Protein AF-A0A4Z1PRP7-F1 (afdb_monomer)

Organism: NCBI:txid86259

Foldseek 3Di:
DPDQWKKKFKDDPHTPDIWTRAEEAADFAFQPDDLVQLLVVLVCQQPFQQQWDPDPVTGGSDDGRQRVVTAYEYEYDLCVQWDCPDDRDTDRNGGHDPPVRCVSSVSSQVSNCVVHPVVRRHYHDPPGDIDMDIDQGVNDDDDDGPDDDPPPPPPPPPPDDPPDDDD

InterPro domains:
  IPR003732 D-aminoacyl-tRNA deacylase DTD [PF02580] (8-144)
  IPR003732 D-aminoacyl-tRNA deacylase DTD [PTHR10472] (13-153)
  IPR003732 D-aminoacyl-tRNA deacylase DTD [TIGR00256] (13-146)
  IPR023509 D-aminoacyl-tRNA deacylase-like superfamily [G3DSA:3.50.80.10] (3-150)
  IPR023509 D-aminoacyl-tRNA deacylase-like superfamily [SSF69500] (10-144)

Secondary structure (DSSP, 8-state):
------EEEEESSSEEEEESSEEEEEE--BTT--HHHHHHHHHHHHH---B---STT--SS-B-TTTTT-EEEEEE-GGGG-B-SSSSS-B-TTBPPHHHHHHHHHHHHHHHHHHS-TTTEEE--TTS--EEEEE-SS-------SS-PPP-TT-------------

pLDDT: mean 84.25, std 18.38, range [36.56, 98.31]

Solvent-accessible surface area (backbone atoms only — not comparable to full-atom values): 10110 Å² total; per-residue (Å²): 130,89,74,83,47,28,33,40,38,35,23,62,98,50,80,74,33,73,43,60,43,41,46,81,43,77,44,58,46,43,62,84,60,50,67,66,42,26,46,52,46,30,55,48,65,51,65,42,46,78,35,57,44,89,54,98,84,52,50,76,56,63,29,22,42,66,78,70,70,36,25,37,39,41,34,80,34,53,71,79,45,45,45,64,88,63,74,91,58,72,40,54,87,49,29,30,56,73,67,63,29,50,53,39,49,51,49,18,53,51,39,38,25,73,77,61,49,58,92,40,48,43,57,60,61,83,96,53,81,65,52,75,48,74,45,71,56,85,73,76,86,82,89,86,73,78,68,78,71,76,75,69,94,74,70,68,79,79,75,74,79,84,75,87,81,83,133

Radius of gyration: 19.26 Å; Cα contacts (8 Å, |Δi|>4): 266; chains: 1; bounding box: 67×31×44 Å

Sequence (167 aa):
MKGKHHVAFVRCSRIVSSIGKGVLAFAAVSRDDTLKDSEQCAAKILKMRLWDSNDAKGGRWKHNVTDINGEVLCVSQFTLLASTKKGSKPDFHKSAGPDKGKELYSAFFKKVQELYDHEKVKDGVFQAMMDVSLINDGPVTLEINTDPAPLDANSEASSMPVKDTTT

Structure (mmCIF, N/CA/C/O backbone):
data_AF-A0A4Z1PRP7-F1
#
_entry.id   AF-A0A4Z1PRP7-F1
#
loop_
_atom_site.group_PDB
_atom_site.id
_atom_site.type_symbol
_atom_site.label_atom_id
_atom_site.label_alt_id
_atom_site.label_comp_id
_atom_site.label_asym_id
_atom_site.label_entity_id
_atom_site.label_seq_id
_atom_site.pdbx_PDB_ins_code
_atom_site.Cartn_x
_atom_site.Cartn_y
_atom_site.Cartn_z
_atom_site.occupancy
_atom_site.B_iso_or_equiv
_atom_site.auth_seq_id
_atom_site.auth_comp_id
_atom_site.auth_asym_id
_atom_site.auth_atom_id
_atom_site.pdbx_PDB_model_num
ATOM 1 N N . MET A 1 1 ? 19.071 -14.323 -17.215 1.00 36.56 1 MET A N 1
ATOM 2 C CA . MET A 1 1 ? 18.879 -13.473 -16.020 1.00 36.56 1 MET A CA 1
ATOM 3 C C . MET A 1 1 ? 17.414 -13.556 -15.635 1.00 36.56 1 MET A C 1
ATOM 5 O O . MET A 1 1 ? 16.581 -13.205 -16.459 1.00 36.56 1 MET A O 1
ATOM 9 N N . LYS A 1 2 ? 17.084 -14.117 -14.466 1.00 42.56 2 LYS A N 1
ATOM 10 C CA . LYS A 1 2 ? 15.695 -14.169 -13.987 1.00 42.56 2 LYS A CA 1
ATOM 11 C C . LYS A 1 2 ? 15.306 -12.742 -13.591 1.00 42.56 2 LYS A C 1
ATOM 13 O O . LYS A 1 2 ? 15.944 -12.163 -12.717 1.00 42.56 2 LYS A O 1
ATOM 18 N N . GLY A 1 3 ? 14.394 -12.140 -14.350 1.00 47.41 3 GLY A N 1
ATOM 19 C CA . GLY A 1 3 ? 13.942 -10.771 -14.132 1.00 47.41 3 GLY A CA 1
ATOM 20 C C . GLY A 1 3 ? 13.215 -10.659 -12.800 1.00 47.41 3 GLY A C 1
ATOM 21 O O . GLY A 1 3 ? 12.497 -11.576 -12.423 1.00 47.41 3 GLY A O 1
ATOM 22 N N . LYS A 1 4 ? 13.421 -9.540 -12.101 1.00 47.75 4 LYS A N 1
ATOM 23 C CA . LYS A 1 4 ? 12.753 -9.253 -10.833 1.00 47.75 4 LYS A CA 1
ATOM 24 C C . LYS A 1 4 ? 11.239 -9.121 -11.073 1.00 47.75 4 LYS A C 1
ATOM 26 O O . LYS A 1 4 ? 10.836 -8.084 -11.598 1.00 47.75 4 LYS A O 1
ATOM 31 N N . HIS A 1 5 ? 10.410 -10.107 -10.748 1.00 54.69 5 HIS A N 1
ATOM 32 C CA . HIS A 1 5 ? 8.952 -10.068 -10.885 1.00 54.69 5 HIS A CA 1
ATOM 33 C C . HIS A 1 5 ? 8.294 -10.268 -9.516 1.00 54.69 5 HIS A C 1
ATOM 35 O O . HIS A 1 5 ? 8.029 -11.391 -9.101 1.00 54.69 5 HIS A O 1
ATOM 41 N N . HIS A 1 6 ? 7.980 -9.169 -8.826 1.00 61.31 6 HIS A N 1
ATOM 42 C CA . HIS A 1 6 ? 6.969 -9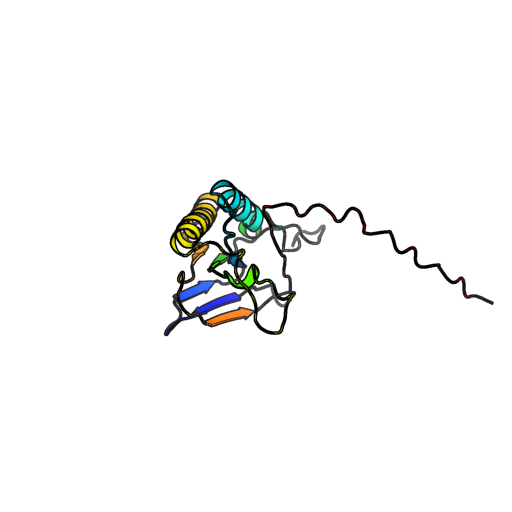.224 -7.772 1.00 61.31 6 HIS A CA 1
ATOM 43 C C . HIS A 1 6 ? 5.635 -9.494 -8.446 1.00 61.31 6 HIS A C 1
ATOM 45 O O . HIS A 1 6 ? 5.203 -8.652 -9.217 1.00 61.31 6 HIS A O 1
ATOM 51 N N . VAL A 1 7 ? 5.022 -10.647 -8.210 1.00 71.19 7 VAL A N 1
ATOM 52 C CA . VAL A 1 7 ? 3.692 -10.977 -8.736 1.00 71.19 7 VAL A CA 1
ATOM 53 C C . VAL A 1 7 ? 2.802 -11.241 -7.539 1.00 71.19 7 VAL A C 1
ATOM 55 O O . VAL A 1 7 ? 3.179 -12.016 -6.654 1.00 71.19 7 VAL A O 1
ATOM 58 N N . ALA A 1 8 ? 1.643 -10.595 -7.494 1.00 72.75 8 ALA A N 1
ATOM 59 C CA . ALA A 1 8 ? 0.695 -10.777 -6.409 1.00 72.75 8 ALA A CA 1
ATOM 60 C C . ALA A 1 8 ? -0.720 -11.001 -6.942 1.00 72.75 8 ALA A C 1
ATOM 62 O O . ALA A 1 8 ? -1.144 -10.381 -7.917 1.00 72.75 8 ALA A O 1
ATOM 63 N N . PHE A 1 9 ? -1.448 -11.888 -6.271 1.00 77.75 9 PHE A N 1
ATOM 64 C CA . PHE A 1 9 ? -2.832 -12.228 -6.572 1.00 77.75 9 PHE A CA 1
ATOM 65 C C . PHE A 1 9 ? -3.660 -12.138 -5.299 1.00 77.75 9 PHE A C 1
ATOM 67 O O . PHE A 1 9 ? -3.250 -12.651 -4.257 1.00 77.75 9 PHE A O 1
ATOM 74 N N . VAL A 1 10 ? -4.846 -11.549 -5.403 1.00 72.56 10 VAL A N 1
ATOM 75 C CA . VAL A 1 10 ? -5.857 -11.540 -4.345 1.00 72.56 10 VAL A CA 1
ATOM 76 C C . VAL A 1 10 ? -7.065 -12.325 -4.838 1.00 72.56 10 VAL A C 1
ATOM 78 O O . VAL A 1 10 ? -7.617 -12.058 -5.912 1.00 72.56 10 VAL A O 1
ATOM 81 N N . ARG A 1 11 ? -7.482 -13.311 -4.047 1.00 71.88 11 ARG A N 1
ATOM 82 C CA . ARG A 1 11 ? -8.643 -14.164 -4.313 1.00 71.88 11 ARG A CA 1
ATOM 83 C C . ARG A 1 11 ? -9.553 -14.211 -3.089 1.00 71.88 11 ARG A C 1
ATOM 85 O O . ARG A 1 11 ? -9.078 -14.263 -1.963 1.00 71.88 11 ARG A O 1
ATOM 92 N N . CYS A 1 12 ? -10.857 -14.215 -3.339 1.00 65.88 12 CYS A N 1
ATOM 93 C CA . CYS A 1 12 ? -11.859 -14.628 -2.355 1.00 65.88 12 CYS A CA 1
ATOM 94 C C . CYS A 1 12 ? -12.350 -16.026 -2.769 1.00 65.88 12 CYS A C 1
ATOM 96 O O . CYS A 1 12 ? -11.626 -16.998 -2.609 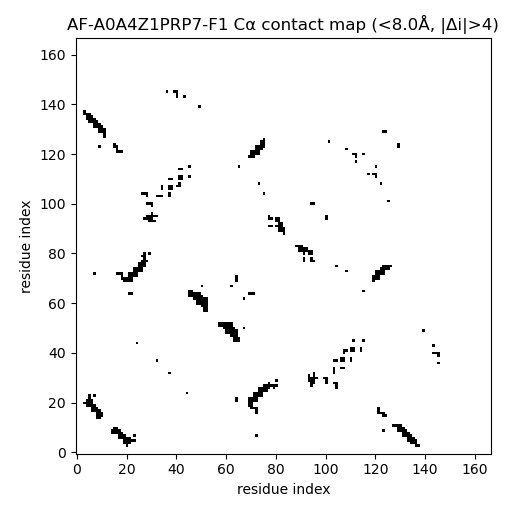1.00 65.88 12 CYS A O 1
ATOM 98 N N . SER A 1 13 ? -13.513 -16.136 -3.424 1.00 66.06 13 SER A N 1
ATOM 99 C CA . SER A 1 13 ? -13.954 -17.370 -4.108 1.00 66.06 13 SER A CA 1
ATOM 100 C C . SER A 1 13 ? -13.406 -17.514 -5.534 1.00 66.06 13 SER A C 1
ATOM 102 O O . SER A 1 13 ? -13.328 -18.612 -6.079 1.00 66.06 13 SER A O 1
ATOM 104 N N . ARG A 1 14 ? -13.023 -16.390 -6.144 1.00 76.56 14 ARG A N 1
ATOM 105 C CA . ARG A 1 14 ? -12.372 -16.269 -7.453 1.00 76.56 14 ARG A CA 1
ATOM 106 C C . ARG A 1 14 ? -11.253 -15.239 -7.359 1.00 76.56 14 ARG A C 1
ATOM 108 O O . ARG A 1 14 ? -11.218 -14.469 -6.396 1.00 76.56 14 ARG A O 1
ATOM 115 N N . ILE A 1 15 ? -10.367 -15.202 -8.352 1.00 81.38 15 ILE A N 1
ATOM 116 C CA . ILE A 1 15 ? -9.374 -14.127 -8.464 1.00 81.38 15 ILE A CA 1
ATOM 117 C C . ILE A 1 15 ? -10.134 -12.808 -8.616 1.00 81.38 15 ILE A C 1
ATOM 119 O O . ILE A 1 15 ? -10.938 -12.650 -9.534 1.00 81.38 15 ILE A O 1
ATOM 123 N N . VAL A 1 16 ? -9.915 -11.901 -7.666 1.00 86.56 16 VAL A N 1
ATOM 124 C CA . VAL A 1 16 ? -10.519 -10.563 -7.656 1.00 86.56 16 VAL A CA 1
ATOM 125 C C . VAL A 1 16 ? -9.576 -9.569 -8.314 1.00 86.56 16 VAL A C 1
ATOM 127 O O . VAL A 1 16 ? -10.018 -8.667 -9.018 1.00 86.56 16 VAL A O 1
ATOM 130 N N . SER A 1 17 ? -8.275 -9.758 -8.098 1.00 90.06 17 SER A N 1
ATOM 131 C CA . SER A 1 17 ? -7.252 -8.833 -8.547 1.00 90.06 17 SER A CA 1
ATOM 132 C C . SER A 1 17 ? -5.909 -9.536 -8.702 1.00 90.06 17 SER A C 1
ATOM 134 O O . SER A 1 17 ? -5.600 -10.495 -7.986 1.00 90.06 17 SER A O 1
ATOM 136 N N . SER A 1 18 ? -5.110 -9.064 -9.650 1.00 91.69 18 SER A N 1
ATOM 137 C CA . SER A 1 18 ? -3.765 -9.565 -9.904 1.00 91.69 18 SER A CA 1
ATOM 138 C C . SER A 1 18 ? -2.891 -8.463 -10.466 1.00 91.69 18 SER A C 1
ATOM 140 O O . SER A 1 18 ? -3.360 -7.678 -11.290 1.00 91.69 18 SER A O 1
ATOM 142 N N . ILE A 1 19 ? -1.623 -8.470 -10.075 1.00 93.94 19 ILE A N 1
ATOM 143 C CA . ILE A 1 19 ? -0.585 -7.634 -10.668 1.00 93.94 19 ILE A CA 1
ATOM 144 C C . ILE A 1 19 ? 0.561 -8.506 -11.178 1.00 93.94 19 ILE A C 1
ATOM 146 O O . ILE A 1 19 ? 0.905 -9.526 -10.573 1.00 93.94 19 ILE A O 1
ATOM 150 N N . GLY A 1 20 ? 1.163 -8.087 -12.284 1.00 92.06 20 GLY A N 1
ATOM 151 C CA . GLY A 1 20 ? 2.506 -8.470 -12.682 1.00 92.06 20 GLY A CA 1
ATOM 152 C C . GLY A 1 20 ? 3.543 -7.736 -11.833 1.00 92.06 20 GLY A C 1
ATOM 153 O O . GLY A 1 20 ? 3.309 -7.443 -10.664 1.00 92.06 20 GLY A O 1
ATOM 154 N N . LYS A 1 21 ? 4.702 -7.431 -12.430 1.00 92.50 21 LYS A N 1
ATOM 155 C CA . LYS A 1 21 ? 5.842 -6.817 -11.733 1.00 92.50 21 LYS A CA 1
ATOM 156 C C . LYS A 1 21 ? 5.430 -5.525 -11.019 1.00 92.50 21 LYS A C 1
ATOM 158 O O . LYS A 1 21 ? 5.081 -4.548 -11.678 1.00 92.50 21 LYS A O 1
ATOM 163 N N . GLY A 1 22 ? 5.561 -5.490 -9.696 1.00 94.56 22 GLY A N 1
ATOM 164 C CA . GLY A 1 22 ? 5.057 -4.346 -8.945 1.00 94.56 22 GLY A CA 1
ATOM 165 C C . GLY A 1 22 ? 5.363 -4.309 -7.452 1.00 94.56 22 GLY A C 1
ATOM 166 O O . GLY A 1 22 ? 6.375 -4.834 -6.991 1.00 94.56 22 GLY A O 1
ATOM 167 N N . VAL A 1 23 ? 4.473 -3.658 -6.706 1.00 94.94 23 VAL A N 1
ATOM 168 C CA . VAL A 1 23 ? 4.464 -3.583 -5.240 1.00 94.94 23 VAL A CA 1
ATOM 169 C C . VAL A 1 23 ? 3.159 -4.172 -4.718 1.00 94.94 23 VAL A C 1
ATOM 171 O O . VAL A 1 23 ? 2.083 -3.775 -5.153 1.00 94.94 23 VAL A O 1
ATOM 174 N N . LEU A 1 24 ? 3.252 -5.070 -3.738 1.00 96.00 24 LEU A N 1
ATOM 175 C CA . LEU A 1 24 ? 2.125 -5.427 -2.879 1.00 96.00 24 LEU A CA 1
ATOM 176 C C . LEU A 1 24 ? 2.192 -4.570 -1.611 1.00 96.00 24 LEU A C 1
ATOM 178 O O . LEU A 1 24 ? 3.128 -4.704 -0.824 1.00 96.00 24 LEU A O 1
ATOM 182 N N . ALA A 1 25 ? 1.210 -3.695 -1.421 1.00 96.50 25 ALA A N 1
ATOM 183 C CA . ALA A 1 25 ? 1.096 -2.817 -0.267 1.00 96.50 25 ALA A CA 1
ATOM 184 C C . ALA A 1 25 ? 0.014 -3.339 0.686 1.00 96.50 25 ALA A C 1
ATOM 186 O O . ALA A 1 25 ? -1.181 -3.127 0.472 1.00 96.50 25 ALA A O 1
ATOM 187 N N . PHE A 1 26 ? 0.441 -3.998 1.764 1.00 96.94 26 PHE A N 1
ATOM 188 C CA . PHE A 1 26 ? -0.427 -4.231 2.914 1.00 96.94 26 PHE A CA 1
ATOM 189 C C . PHE A 1 26 ? -0.552 -2.926 3.703 1.00 96.94 26 PHE A C 1
ATOM 191 O O . PHE A 1 26 ? 0.432 -2.449 4.265 1.00 96.94 26 PHE A O 1
ATOM 198 N N . ALA A 1 27 ? -1.745 -2.337 3.725 1.00 96.75 27 ALA A N 1
ATOM 199 C CA . ALA A 1 27 ? -1.995 -1.053 4.368 1.00 96.75 27 ALA A CA 1
ATOM 200 C C . ALA A 1 27 ? -2.873 -1.235 5.606 1.00 96.75 27 ALA A C 1
ATOM 202 O O . ALA A 1 27 ? -3.972 -1.791 5.534 1.00 96.75 27 ALA A O 1
ATOM 203 N N . ALA A 1 28 ? -2.395 -0.743 6.743 1.00 96.06 28 ALA A N 1
ATOM 204 C CA . ALA A 1 28 ? -3.167 -0.652 7.972 1.00 96.06 28 ALA A CA 1
ATOM 205 C C . ALA A 1 28 ? -3.442 0.810 8.298 1.00 96.06 28 ALA A C 1
ATOM 207 O O . ALA A 1 28 ? -2.623 1.673 8.005 1.00 96.06 28 ALA A O 1
ATOM 208 N N . VAL A 1 29 ? -4.592 1.050 8.920 1.00 96.75 29 VAL A N 1
ATOM 209 C CA . VAL A 1 29 ? -5.003 2.372 9.382 1.00 96.75 29 VAL A CA 1
ATOM 210 C C . VAL A 1 29 ? -5.099 2.325 10.900 1.00 96.75 29 VAL A C 1
ATOM 212 O O . VAL A 1 29 ? -5.817 1.488 11.457 1.00 96.75 29 VAL A O 1
ATOM 215 N N . SER A 1 30 ? -4.372 3.211 11.568 1.00 96.56 30 SER A N 1
ATOM 216 C CA . SER A 1 30 ? -4.433 3.440 13.005 1.00 96.56 30 SER A CA 1
ATOM 217 C C . SER A 1 30 ? -5.645 4.286 13.371 1.00 96.56 30 SER A C 1
ATOM 219 O O . SER A 1 30 ? -6.114 5.134 12.610 1.00 96.56 30 SER A O 1
ATOM 221 N N . ARG A 1 31 ? -6.147 4.105 14.591 1.00 95.38 31 ARG A N 1
ATOM 222 C CA . ARG A 1 31 ? -7.203 4.958 15.153 1.00 95.38 31 ARG A CA 1
ATOM 223 C C . ARG A 1 31 ? -6.800 6.436 15.207 1.00 95.38 31 ARG A C 1
ATOM 225 O O . ARG A 1 31 ? -7.687 7.285 15.202 1.00 95.38 31 ARG A O 1
ATOM 232 N N . ASP A 1 32 ? -5.500 6.720 15.237 1.00 95.31 32 ASP A N 1
ATOM 233 C CA . ASP A 1 32 ? -4.932 8.066 15.352 1.00 95.31 32 ASP A CA 1
ATOM 234 C C . ASP A 1 32 ? -4.568 8.671 13.980 1.00 95.31 32 ASP A C 1
ATOM 236 O O . ASP A 1 32 ? -4.301 9.866 13.897 1.00 95.31 32 ASP A O 1
ATOM 240 N N . ASP A 1 33 ? -4.660 7.889 12.895 1.00 96.50 33 ASP A N 1
ATOM 241 C CA . ASP A 1 33 ? -4.340 8.361 11.544 1.00 96.50 33 ASP A CA 1
ATOM 242 C C . ASP A 1 33 ? -5.331 9.418 11.051 1.00 96.50 33 ASP A C 1
ATOM 244 O O . ASP A 1 33 ? -6.509 9.464 11.431 1.00 96.50 33 ASP A O 1
ATOM 248 N N . THR A 1 34 ? -4.851 10.245 10.134 1.00 97.25 34 THR A N 1
ATOM 249 C CA . THR A 1 34 ? -5.601 11.292 9.454 1.00 97.25 34 THR A CA 1
ATOM 250 C C . THR A 1 34 ? -5.583 11.091 7.938 1.00 97.25 34 THR A C 1
ATOM 252 O O . THR A 1 34 ? -4.858 10.258 7.388 1.00 97.25 34 THR A O 1
ATOM 255 N N . LEU A 1 35 ? -6.366 11.903 7.222 1.00 96.88 35 LEU A N 1
ATOM 256 C CA . LEU A 1 35 ? -6.318 11.938 5.759 1.00 96.88 35 LEU A CA 1
ATOM 257 C C . LEU A 1 35 ? -4.904 12.260 5.246 1.00 96.88 35 LEU A C 1
ATOM 259 O O . LEU A 1 35 ? -4.441 11.658 4.281 1.00 96.88 35 LEU A O 1
ATOM 263 N N . LYS A 1 36 ? -4.191 13.153 5.941 1.00 96.81 36 LYS A N 1
ATOM 264 C CA . LYS A 1 36 ? -2.818 13.534 5.599 1.00 96.81 36 LYS A CA 1
ATOM 265 C C . LYS A 1 36 ? -1.866 12.339 5.664 1.00 96.81 36 LYS A C 1
ATOM 267 O O . LYS A 1 36 ? -1.019 12.205 4.786 1.00 96.81 36 LYS A O 1
ATOM 272 N N . ASP A 1 37 ? -2.027 11.460 6.651 1.00 97.00 37 ASP A N 1
ATOM 273 C CA . ASP A 1 37 ? -1.232 10.231 6.763 1.00 97.00 37 ASP A CA 1
ATOM 274 C C . ASP A 1 37 ? -1.475 9.314 5.562 1.00 97.00 37 ASP A C 1
ATOM 276 O O . ASP A 1 37 ? -0.536 8.833 4.927 1.00 97.00 37 ASP A O 1
ATOM 280 N N . SER A 1 38 ? -2.738 9.160 5.161 1.00 96.81 38 SER A N 1
ATOM 281 C CA . SER A 1 38 ? -3.107 8.372 3.978 1.00 96.81 38 SER A CA 1
ATOM 282 C C . SER A 1 38 ? -2.442 8.914 2.705 1.00 96.81 38 SER A C 1
ATOM 284 O O . SER A 1 38 ? -1.863 8.152 1.927 1.00 96.81 38 SER A O 1
ATOM 286 N N . GLU A 1 39 ? -2.446 10.235 2.514 1.00 95.88 39 GLU A N 1
ATOM 287 C CA . GLU A 1 39 ? -1.803 10.881 1.364 1.00 95.88 39 GLU A CA 1
ATOM 288 C C . GLU A 1 39 ? -0.273 10.772 1.390 1.00 95.88 39 GLU A C 1
ATOM 290 O O . GLU A 1 39 ? 0.363 10.510 0.363 1.00 95.88 39 GLU A O 1
ATOM 295 N N . GLN A 1 40 ? 0.334 10.948 2.565 1.00 96.50 40 GLN A N 1
ATOM 296 C CA . GLN A 1 40 ? 1.776 10.816 2.751 1.00 96.50 40 GLN A CA 1
ATOM 297 C C . GLN A 1 40 ? 2.247 9.386 2.485 1.00 96.50 40 GLN A C 1
ATOM 299 O O . GLN A 1 40 ? 3.257 9.193 1.802 1.00 96.50 40 GLN A O 1
ATOM 304 N N . CYS A 1 41 ? 1.511 8.388 2.976 1.00 96.56 41 CYS A N 1
ATOM 305 C CA . CYS A 1 41 ? 1.810 6.983 2.738 1.00 96.56 41 CYS A CA 1
ATOM 306 C C . CYS A 1 41 ? 1.720 6.647 1.243 1.00 96.56 41 CYS A C 1
ATOM 308 O O . CYS A 1 41 ? 2.669 6.090 0.686 1.00 96.56 41 CYS A O 1
ATOM 310 N N . ALA A 1 42 ? 0.652 7.082 0.563 1.00 97.38 42 ALA A N 1
ATOM 311 C CA . ALA A 1 42 ? 0.477 6.897 -0.880 1.00 97.38 42 ALA A CA 1
ATOM 312 C C . ALA A 1 42 ? 1.658 7.466 -1.689 1.00 97.38 42 ALA A C 1
ATOM 314 O O . ALA A 1 42 ? 2.230 6.790 -2.548 1.00 97.38 42 ALA A O 1
ATOM 315 N N . ALA A 1 43 ? 2.098 8.685 -1.369 1.00 97.00 43 ALA A N 1
ATOM 316 C CA . ALA A 1 43 ? 3.259 9.285 -2.020 1.00 97.00 43 ALA A CA 1
ATOM 317 C C . ALA A 1 43 ? 4.565 8.525 -1.718 1.00 97.00 43 ALA A C 1
ATOM 319 O O . ALA A 1 43 ? 5.440 8.426 -2.583 1.00 97.00 43 ALA A O 1
ATOM 320 N N . LYS A 1 44 ? 4.719 7.997 -0.499 1.00 96.44 44 LYS A N 1
ATOM 321 C CA . LYS A 1 44 ? 5.931 7.297 -0.053 1.00 96.44 44 LYS A CA 1
ATOM 322 C C . LYS A 1 44 ? 6.090 5.941 -0.738 1.00 96.44 44 LYS A C 1
ATOM 324 O O . LYS A 1 44 ? 7.205 5.635 -1.159 1.00 96.44 44 LYS A O 1
ATOM 329 N N . ILE A 1 45 ? 5.009 5.176 -0.926 1.00 96.19 45 ILE A N 1
ATOM 330 C CA . ILE A 1 45 ? 5.088 3.882 -1.625 1.00 96.19 45 ILE A CA 1
ATOM 331 C C . ILE A 1 45 ? 5.503 4.046 -3.094 1.00 96.19 45 ILE A C 1
ATOM 333 O O . ILE A 1 45 ? 6.330 3.278 -3.580 1.00 96.19 45 ILE A O 1
ATOM 337 N N . LEU A 1 46 ? 5.006 5.081 -3.783 1.00 97.44 46 LEU A N 1
ATOM 338 C CA . LEU A 1 46 ? 5.306 5.316 -5.199 1.00 97.44 46 LEU A CA 1
ATOM 339 C C . LEU A 1 46 ? 6.734 5.819 -5.413 1.00 97.44 46 LEU A C 1
ATOM 341 O O . LEU A 1 46 ? 7.351 5.515 -6.429 1.00 97.44 46 LEU A O 1
ATOM 345 N N . LYS A 1 47 ? 7.276 6.574 -4.451 1.00 96.25 47 LYS A N 1
ATOM 346 C CA . LYS A 1 47 ? 8.630 7.144 -4.521 1.00 96.25 47 LYS A CA 1
ATOM 347 C C . LYS A 1 47 ? 9.720 6.188 -4.040 1.00 96.25 47 LYS A C 1
ATOM 349 O O . LYS A 1 47 ? 10.899 6.464 -4.277 1.00 96.25 47 LYS A O 1
ATOM 354 N N . MET A 1 48 ? 9.359 5.099 -3.361 1.00 95.62 48 MET A N 1
ATOM 355 C CA . MET A 1 48 ? 10.328 4.175 -2.781 1.00 95.62 48 MET A CA 1
ATOM 356 C C . MET A 1 48 ? 11.145 3.481 -3.870 1.00 95.62 48 MET A C 1
ATOM 358 O O . MET A 1 48 ? 10.593 2.874 -4.785 1.00 95.62 48 MET A O 1
ATOM 362 N N . ARG A 1 49 ? 12.474 3.551 -3.764 1.00 94.06 49 ARG A N 1
ATOM 363 C CA . ARG A 1 49 ? 13.384 2.970 -4.756 1.00 94.06 49 ARG A CA 1
ATOM 364 C C . ARG A 1 49 ? 13.712 1.528 -4.390 1.00 94.06 49 ARG A C 1
ATOM 366 O O . ARG A 1 49 ? 14.493 1.292 -3.476 1.00 94.06 49 ARG A O 1
ATOM 373 N N . LEU A 1 50 ? 13.120 0.580 -5.110 1.00 92.19 50 LEU A N 1
ATOM 374 C CA . LEU A 1 50 ? 13.193 -0.859 -4.826 1.00 92.19 50 LEU A CA 1
ATOM 375 C C . LEU A 1 50 ? 13.916 -1.663 -5.916 1.00 92.19 50 LEU A C 1
ATOM 377 O O . LEU A 1 50 ? 14.209 -2.841 -5.722 1.00 92.19 50 LEU A O 1
ATOM 381 N N . TRP A 1 51 ? 14.226 -1.043 -7.057 1.00 91.44 51 TRP A N 1
ATOM 382 C CA . TRP A 1 51 ? 14.896 -1.702 -8.178 1.00 91.44 51 TRP A CA 1
ATOM 3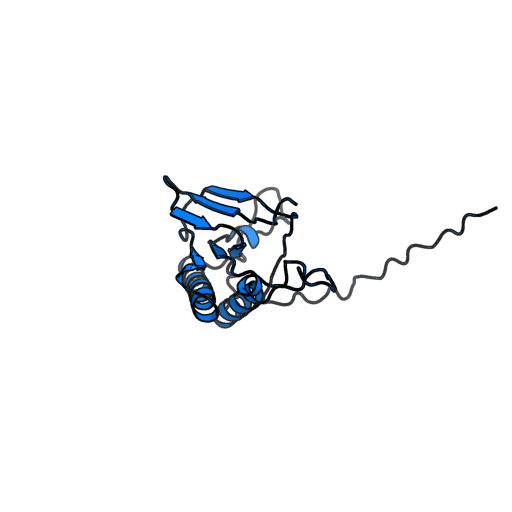83 C C . TRP A 1 51 ? 16.262 -1.082 -8.467 1.00 91.44 51 TRP A C 1
ATOM 385 O O . TRP A 1 51 ? 16.491 0.110 -8.259 1.00 91.44 51 TRP A O 1
ATOM 395 N N . ASP A 1 52 ? 17.182 -1.917 -8.943 1.00 90.62 52 ASP A N 1
ATOM 396 C CA . ASP A 1 52 ? 18.524 -1.493 -9.347 1.00 90.62 52 ASP A CA 1
ATOM 397 C C . ASP A 1 52 ? 18.458 -0.846 -10.732 1.00 90.62 52 ASP A C 1
ATOM 399 O O . ASP A 1 52 ? 17.541 -1.140 -11.503 1.00 90.62 52 ASP A O 1
ATOM 403 N N . SER A 1 53 ? 19.426 0.014 -11.044 1.00 85.81 53 SER A N 1
ATOM 404 C CA . SER A 1 53 ? 19.554 0.580 -12.384 1.00 85.81 53 SER A CA 1
ATOM 405 C C . SER A 1 53 ? 20.009 -0.478 -13.384 1.00 85.81 53 SER A C 1
ATOM 407 O O . SER A 1 53 ? 20.890 -1.287 -13.086 1.00 85.81 53 SER A O 1
ATOM 409 N N . ASN A 1 54 ? 19.426 -0.430 -14.581 1.00 77.06 54 ASN A N 1
ATOM 410 C CA . ASN A 1 54 ? 19.864 -1.215 -15.735 1.00 77.06 54 ASN A CA 1
ATOM 411 C C . ASN A 1 54 ? 20.860 -0.441 -16.624 1.00 77.06 54 ASN A C 1
ATOM 413 O O . ASN A 1 54 ? 21.204 -0.917 -17.705 1.00 77.06 54 ASN A O 1
ATOM 417 N N . ASP A 1 55 ? 21.280 0.765 -16.224 1.00 80.31 55 ASP A N 1
ATOM 418 C CA . ASP A 1 55 ? 22.236 1.569 -16.987 1.00 80.31 55 ASP A CA 1
ATOM 419 C C . ASP A 1 55 ? 23.678 1.026 -16.909 1.00 80.31 55 ASP A C 1
ATOM 421 O O . ASP A 1 55 ? 24.025 0.198 -16.065 1.00 80.31 55 ASP A O 1
ATOM 425 N N . ALA A 1 56 ? 24.544 1.524 -17.798 1.00 72.50 56 ALA A N 1
ATOM 426 C CA . ALA A 1 56 ? 25.943 1.103 -17.894 1.00 72.50 56 ALA A CA 1
ATOM 427 C C . ALA A 1 56 ? 26.797 1.448 -16.657 1.00 72.50 56 ALA A C 1
ATOM 429 O O . ALA A 1 56 ? 27.876 0.884 -16.488 1.00 72.50 56 ALA A O 1
ATOM 430 N N . LYS A 1 57 ? 26.348 2.378 -15.803 1.00 73.81 57 LYS A N 1
ATOM 431 C CA . LYS A 1 57 ? 27.031 2.736 -14.550 1.00 73.81 57 LYS A CA 1
ATOM 432 C C . LYS A 1 57 ? 26.613 1.814 -13.401 1.00 73.81 57 LYS A C 1
ATOM 434 O O . LYS A 1 57 ? 27.312 1.757 -12.390 1.00 73.81 57 LYS A O 1
ATOM 439 N N . GLY A 1 58 ? 25.510 1.084 -13.566 1.00 79.38 58 GLY A N 1
ATOM 440 C CA . GLY A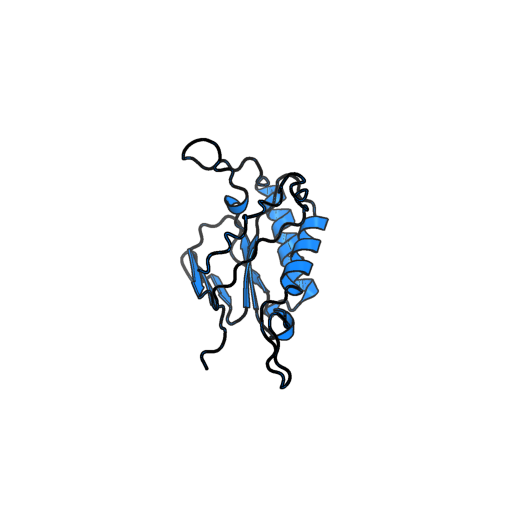 1 58 ? 24.909 0.242 -12.547 1.00 79.38 58 GLY A CA 1
ATOM 441 C C . GLY A 1 58 ? 24.436 1.043 -11.332 1.00 79.38 58 GLY A C 1
ATOM 442 O O . GLY A 1 58 ? 24.496 2.272 -11.266 1.00 79.38 58 GLY A O 1
ATOM 443 N N . GLY A 1 59 ? 23.958 0.332 -10.315 1.00 82.19 59 GLY A N 1
ATOM 444 C CA . GLY A 1 59 ? 23.665 0.928 -9.014 1.00 82.19 59 GLY A CA 1
ATOM 445 C C . GLY A 1 59 ? 22.439 0.328 -8.355 1.00 82.19 59 GLY A C 1
ATOM 446 O O . GLY A 1 59 ? 21.406 0.131 -8.992 1.00 82.19 59 GLY A O 1
ATOM 447 N N . ARG A 1 60 ? 22.552 0.063 -7.053 1.00 88.31 60 ARG A N 1
ATOM 448 C CA . ARG A 1 60 ? 21.462 -0.520 -6.272 1.00 88.31 60 ARG A CA 1
ATOM 449 C C . ARG A 1 60 ? 20.442 0.536 -5.851 1.00 88.31 60 ARG A C 1
ATOM 451 O O . ARG A 1 60 ? 20.829 1.683 -5.618 1.00 88.31 60 ARG A O 1
ATOM 458 N N . TRP A 1 61 ? 19.172 0.141 -5.729 1.00 90.50 61 TRP A N 1
ATOM 459 C CA . TRP A 1 61 ? 18.099 0.973 -5.148 1.00 90.50 61 TRP A CA 1
ATOM 460 C C . TRP A 1 61 ? 17.920 2.334 -5.847 1.00 90.50 61 TRP A C 1
ATOM 462 O O . TRP A 1 61 ? 17.927 3.400 -5.225 1.00 90.50 61 TRP A O 1
ATOM 472 N N . LYS A 1 62 ? 17.812 2.316 -7.176 1.00 93.00 62 LYS A N 1
ATOM 473 C CA . LYS A 1 62 ? 17.749 3.525 -8.010 1.00 93.00 62 LYS A CA 1
ATOM 474 C C . LYS A 1 62 ? 16.357 3.834 -8.538 1.00 93.00 62 LYS A C 1
ATOM 476 O O . LYS A 1 62 ? 16.026 5.013 -8.616 1.00 93.00 62 LYS A O 1
ATOM 481 N N . HIS A 1 63 ? 15.563 2.812 -8.834 1.00 93.56 63 HIS A N 1
ATOM 482 C CA . HIS A 1 63 ? 14.258 2.959 -9.466 1.00 93.56 63 HIS A CA 1
ATOM 483 C C . HIS A 1 63 ? 13.121 2.631 -8.513 1.00 93.56 63 HIS A C 1
ATOM 485 O O . HIS A 1 63 ? 13.218 1.692 -7.718 1.00 93.56 63 HIS A O 1
ATOM 491 N N . ASN A 1 64 ? 12.043 3.397 -8.612 1.00 95.50 64 ASN A N 1
ATOM 492 C CA . ASN A 1 64 ? 10.781 3.141 -7.931 1.00 95.50 64 ASN A CA 1
ATOM 493 C C . ASN A 1 64 ? 9.785 2.396 -8.842 1.00 95.50 64 ASN A C 1
ATOM 495 O O . ASN A 1 64 ? 10.123 2.019 -9.966 1.00 95.50 64 ASN A O 1
ATOM 499 N N . VAL A 1 65 ? 8.563 2.155 -8.353 1.00 95.50 65 VAL A N 1
ATOM 500 C CA . VAL A 1 65 ? 7.550 1.381 -9.095 1.00 95.50 65 VAL A CA 1
ATOM 501 C C . VAL A 1 65 ? 7.100 2.093 -10.371 1.00 95.50 65 VAL A C 1
ATOM 503 O O . VAL A 1 65 ? 6.844 1.438 -11.381 1.00 95.50 65 VAL A O 1
ATOM 506 N N . THR A 1 66 ? 7.081 3.428 -10.364 1.00 96.94 66 THR A N 1
ATOM 507 C CA . THR A 1 66 ? 6.700 4.218 -11.535 1.00 96.94 66 THR A CA 1
ATOM 508 C C . THR A 1 66 ? 7.785 4.178 -12.611 1.00 96.94 66 THR A C 1
ATOM 510 O O . THR A 1 66 ? 7.465 3.999 -13.783 1.00 96.94 66 THR A O 1
ATOM 513 N N . ASP A 1 67 ? 9.063 4.235 -12.219 1.00 95.44 67 ASP A N 1
ATOM 514 C CA . ASP A 1 67 ? 10.218 4.207 -13.130 1.00 95.44 67 ASP A CA 1
ATOM 515 C C . ASP A 1 67 ? 10.304 2.892 -13.916 1.00 95.44 67 ASP A C 1
ATOM 517 O O . ASP A 1 67 ? 10.704 2.871 -15.078 1.00 95.44 67 ASP A O 1
ATOM 521 N N . ILE A 1 68 ? 9.927 1.776 -13.283 1.00 93.31 68 ILE A N 1
ATOM 522 C CA . ILE A 1 68 ? 9.915 0.454 -13.924 1.00 93.31 68 ILE A CA 1
ATOM 523 C C . ILE A 1 68 ? 8.598 0.145 -14.642 1.00 93.31 68 ILE A C 1
ATOM 525 O O . ILE A 1 68 ? 8.418 -0.984 -15.105 1.00 93.31 68 ILE A O 1
ATOM 529 N N . ASN A 1 69 ? 7.676 1.111 -14.703 1.00 95.94 69 ASN A N 1
ATOM 530 C CA . ASN A 1 69 ? 6.350 0.952 -15.286 1.00 95.94 69 ASN A CA 1
ATOM 531 C C . ASN A 1 69 ? 5.518 -0.175 -14.631 1.00 95.94 69 ASN A C 1
ATOM 533 O O . ASN A 1 69 ? 4.702 -0.806 -15.309 1.00 95.94 69 ASN A O 1
ATOM 537 N N . GLY A 1 70 ? 5.764 -0.450 -13.347 1.00 94.81 70 GLY A N 1
ATOM 538 C CA . GLY A 1 70 ? 5.180 -1.563 -12.601 1.00 94.81 70 GLY A CA 1
ATOM 539 C C . GLY A 1 70 ? 3.776 -1.281 -12.074 1.00 94.81 70 GLY A C 1
ATOM 540 O O . GLY A 1 70 ? 3.243 -0.189 -12.228 1.00 94.81 70 GLY A O 1
ATOM 541 N N . GLU A 1 71 ? 3.178 -2.281 -11.440 1.00 97.12 71 GLU A N 1
ATOM 542 C CA . GLU A 1 71 ? 1.824 -2.206 -10.880 1.00 97.12 71 GLU A CA 1
ATOM 543 C C . GLU A 1 71 ? 1.841 -2.119 -9.346 1.00 97.12 71 GLU A C 1
ATOM 545 O O . GLU A 1 71 ? 2.839 -2.429 -8.694 1.00 97.12 71 GLU A O 1
ATOM 550 N N . VAL A 1 72 ? 0.734 -1.694 -8.741 1.00 97.19 72 VAL A N 1
ATOM 551 C CA . VAL A 1 72 ? 0.575 -1.625 -7.283 1.00 97.19 72 VAL A CA 1
ATOM 552 C C . VAL A 1 72 ? -0.698 -2.360 -6.896 1.00 97.19 72 VAL A C 1
ATOM 554 O O . VAL A 1 72 ? -1.762 -2.048 -7.414 1.00 97.19 72 VAL A O 1
ATOM 557 N N . LEU A 1 73 ? -0.602 -3.319 -5.979 1.00 96.81 73 LEU A N 1
ATOM 558 C CA . LEU A 1 73 ? -1.750 -3.992 -5.380 1.00 96.81 73 LEU A CA 1
ATOM 559 C C . LEU A 1 73 ? -1.878 -3.548 -3.928 1.00 96.81 73 LEU A C 1
ATOM 561 O O . LEU A 1 73 ? -1.022 -3.866 -3.106 1.00 96.81 73 LEU A O 1
ATOM 565 N N . CYS A 1 74 ? -2.939 -2.816 -3.615 1.00 97.06 74 CYS A N 1
ATOM 566 C CA . CYS A 1 74 ? -3.251 -2.381 -2.261 1.00 97.06 74 CYS A CA 1
ATOM 567 C C . CYS A 1 74 ? -4.154 -3.415 -1.585 1.00 97.06 74 CYS A C 1
ATOM 569 O O . CYS A 1 74 ? -5.133 -3.860 -2.171 1.00 97.06 74 CYS A O 1
ATOM 571 N N . VAL A 1 75 ? -3.856 -3.785 -0.338 1.00 96.00 75 VAL A N 1
ATOM 572 C CA . VAL A 1 75 ? -4.672 -4.720 0.453 1.00 96.00 75 VAL A CA 1
ATOM 573 C C . VAL A 1 75 ? -4.792 -4.203 1.881 1.00 96.00 75 VAL A C 1
ATOM 575 O O . VAL A 1 75 ? -3.786 -3.964 2.547 1.00 96.00 75 VAL A O 1
ATOM 578 N N . SER A 1 76 ? -6.019 -4.024 2.369 1.00 95.19 76 SER A N 1
ATOM 579 C CA . SER A 1 76 ? -6.261 -3.628 3.759 1.00 95.19 76 SER A CA 1
ATOM 580 C C . SER A 1 76 ? -5.820 -4.730 4.729 1.00 95.19 76 SER A C 1
ATOM 582 O O . SER A 1 76 ? -6.289 -5.861 4.608 1.00 95.19 76 SER A O 1
ATOM 584 N N . GLN A 1 77 ? -4.977 -4.409 5.714 1.00 96.12 77 GLN A N 1
ATOM 585 C CA . GLN A 1 77 ? -4.387 -5.380 6.641 1.00 96.12 77 GLN A CA 1
ATOM 586 C C . GLN A 1 77 ? -4.265 -4.821 8.070 1.00 96.12 77 GLN A C 1
ATOM 588 O O . GLN A 1 77 ? -3.174 -4.521 8.544 1.00 96.12 77 GLN A O 1
ATOM 593 N N . PHE A 1 78 ? -5.378 -4.719 8.806 1.00 94.25 78 PHE A N 1
ATOM 594 C CA . PHE A 1 78 ? -5.383 -4.156 10.172 1.00 94.25 78 PHE A CA 1
ATOM 595 C C . PHE A 1 78 ? -4.440 -4.884 11.149 1.00 94.25 78 PHE A C 1
ATOM 597 O O . PHE A 1 78 ? -3.944 -4.294 12.107 1.00 94.25 78 PHE A O 1
ATOM 604 N N . THR A 1 79 ? -4.141 -6.162 10.895 1.00 93.94 79 THR A N 1
ATOM 605 C CA . THR A 1 79 ? -3.284 -6.965 11.774 1.00 93.94 79 THR A CA 1
ATOM 606 C C . THR A 1 79 ? -1.844 -6.468 11.855 1.00 93.94 79 THR A C 1
ATOM 608 O O . THR A 1 79 ? -1.138 -6.877 12.771 1.00 93.94 79 THR A O 1
ATOM 611 N N . LEU A 1 80 ? -1.395 -5.593 10.945 1.00 94.88 80 LEU A N 1
ATOM 612 C CA . LEU A 1 80 ? -0.078 -4.954 11.056 1.00 94.88 80 LEU A CA 1
ATOM 613 C C . LEU A 1 80 ? 0.044 -4.107 12.333 1.00 94.88 80 LEU A C 1
ATOM 615 O O . LEU A 1 80 ? 1.141 -3.926 12.844 1.00 94.88 80 LEU A O 1
ATOM 619 N N . LEU A 1 81 ? -1.077 -3.637 12.888 1.00 94.56 81 LEU A N 1
ATOM 620 C CA . LEU A 1 81 ? -1.118 -2.847 14.121 1.00 94.56 81 LEU A CA 1
ATOM 621 C C . LEU A 1 81 ? -1.359 -3.703 15.376 1.00 94.56 81 LEU A C 1
ATOM 623 O O . LEU A 1 81 ? -1.731 -3.177 16.429 1.00 94.56 81 LEU A O 1
ATOM 627 N N . ALA A 1 82 ? -1.165 -5.021 15.280 1.00 94.31 82 ALA A N 1
ATOM 628 C CA . ALA A 1 82 ? -1.285 -5.927 16.412 1.00 94.31 82 ALA A CA 1
ATOM 629 C C . ALA A 1 82 ? -0.211 -5.658 17.476 1.00 94.31 82 ALA A C 1
ATOM 631 O O . ALA A 1 82 ? 0.987 -5.630 17.203 1.00 94.31 82 ALA A O 1
ATOM 632 N N . SER A 1 83 ? -0.633 -5.555 18.730 1.00 92.69 83 SER A N 1
ATOM 633 C CA . SER A 1 83 ? 0.235 -5.695 19.891 1.00 92.69 83 SER A CA 1
ATOM 634 C C . SER A 1 83 ? 0.318 -7.166 20.289 1.00 92.69 83 SER A C 1
ATOM 636 O O . SER A 1 83 ? -0.692 -7.791 20.608 1.00 92.69 83 SER A O 1
ATOM 638 N N . THR A 1 84 ? 1.534 -7.705 20.328 1.00 92.62 84 THR A N 1
ATOM 639 C CA . THR A 1 84 ? 1.830 -9.098 20.715 1.00 92.62 84 THR A CA 1
ATOM 640 C C . THR A 1 84 ? 2.570 -9.197 22.054 1.00 92.62 84 THR A C 1
ATOM 642 O O . THR A 1 84 ? 3.085 -10.248 22.414 1.00 92.62 84 THR A O 1
ATOM 645 N N . LYS A 1 85 ? 2.629 -8.101 22.826 1.00 89.44 85 LYS A N 1
ATOM 646 C CA . LYS A 1 85 ? 3.437 -8.013 24.058 1.00 89.44 85 LYS A CA 1
ATOM 647 C C . LYS A 1 85 ? 2.872 -8.785 25.261 1.00 89.44 85 LYS A C 1
ATOM 649 O O . LYS A 1 85 ? 3.610 -9.021 26.212 1.00 89.44 85 LYS A O 1
ATOM 654 N N . LYS A 1 86 ? 1.576 -9.118 25.281 1.00 84.50 86 LYS A N 1
ATOM 655 C CA . LYS A 1 86 ? 0.905 -9.748 26.435 1.00 84.50 86 LYS A CA 1
ATOM 656 C C . LYS A 1 86 ? 0.171 -11.023 26.015 1.00 84.50 86 LYS A C 1
ATOM 658 O O . LYS A 1 86 ? -0.884 -10.944 25.397 1.00 84.50 86 LYS A O 1
ATOM 663 N N . GLY A 1 87 ? 0.692 -12.180 26.426 1.00 88.19 87 GLY A N 1
ATOM 664 C CA . GLY A 1 87 ? 0.093 -13.487 26.136 1.00 88.19 87 GLY A CA 1
ATOM 665 C C . GLY A 1 87 ? 0.218 -13.908 24.666 1.00 88.19 87 GLY A C 1
ATOM 666 O O . GLY A 1 87 ? 0.973 -13.317 23.902 1.00 88.19 87 GLY A O 1
ATOM 667 N N . SER A 1 88 ? -0.516 -14.953 24.275 1.00 91.31 88 SER A N 1
ATOM 668 C CA . SER A 1 88 ? -0.488 -15.531 22.919 1.00 91.31 88 SER A CA 1
ATOM 669 C C . SER A 1 88 ? -1.551 -14.967 21.967 1.00 91.31 88 SER A C 1
ATOM 671 O O . SER A 1 88 ? -1.524 -15.262 20.774 1.00 91.31 88 SER A O 1
ATOM 673 N N . LYS A 1 89 ? -2.496 -14.166 22.475 1.00 94.19 89 LYS A N 1
ATOM 674 C CA . LYS A 1 89 ? -3.567 -13.556 21.680 1.00 94.19 89 LYS A CA 1
ATOM 675 C C . LYS A 1 89 ? -3.144 -12.149 21.232 1.00 94.19 89 LYS A C 1
ATOM 677 O O . LYS A 1 89 ? -2.872 -11.323 22.102 1.00 94.19 89 LYS A O 1
ATOM 682 N N . PRO A 1 90 ? -3.123 -11.845 19.921 1.00 93.94 90 PRO A N 1
ATOM 683 C CA . PRO A 1 90 ? -2.848 -10.494 19.450 1.00 93.94 90 PRO A CA 1
ATOM 684 C C . PRO A 1 90 ? -3.973 -9.537 19.854 1.00 93.94 90 PRO A C 1
ATOM 686 O O . PRO A 1 90 ? -5.157 -9.886 19.810 1.00 93.94 90 PRO A O 1
ATOM 689 N N . ASP A 1 91 ? -3.590 -8.322 20.229 1.00 93.25 91 ASP A N 1
ATOM 690 C CA . ASP A 1 91 ? -4.505 -7.236 20.559 1.00 93.25 91 ASP A CA 1
ATOM 691 C C . ASP A 1 91 ? -4.445 -6.143 19.483 1.00 93.25 91 ASP A C 1
ATOM 693 O O . ASP A 1 91 ? -3.362 -5.712 19.092 1.00 93.25 91 ASP A O 1
ATOM 697 N N . PHE A 1 92 ? -5.601 -5.679 19.008 1.00 94.25 92 PHE A N 1
ATOM 698 C CA . PHE A 1 92 ? -5.701 -4.760 17.870 1.00 94.25 92 PHE A CA 1
ATOM 699 C C . PHE A 1 92 ? -6.228 -3.368 18.250 1.00 94.25 92 PHE A C 1
ATOM 701 O O . PHE A 1 92 ? -6.707 -2.646 17.379 1.00 94.25 92 PHE A O 1
ATOM 708 N N . HIS A 1 93 ? -6.125 -2.951 19.520 1.00 93.56 93 HIS A N 1
ATOM 709 C CA . HIS A 1 93 ? -6.656 -1.663 20.008 1.00 93.56 93 HIS A CA 1
ATOM 710 C C . HIS A 1 93 ? -6.124 -0.419 19.277 1.00 93.56 93 HIS A C 1
ATOM 712 O O . HIS A 1 93 ? -6.713 0.655 19.394 1.00 93.56 93 HIS A O 1
ATOM 718 N N . LYS A 1 94 ? -4.989 -0.542 18.577 1.00 93.94 94 LYS A N 1
ATOM 719 C CA . LYS A 1 94 ? -4.389 0.533 17.776 1.00 93.94 94 LYS A CA 1
ATOM 720 C C . LYS A 1 94 ? -5.044 0.700 16.406 1.00 93.94 94 LYS A C 1
ATOM 722 O O . LYS A 1 94 ? -4.938 1.771 15.824 1.00 93.94 94 LYS A O 1
ATOM 727 N N . SER A 1 95 ? -5.703 -0.334 15.886 1.00 95.00 95 SER A N 1
ATOM 728 C CA . SER A 1 95 ? -6.355 -0.275 14.575 1.00 95.00 95 SER A CA 1
ATOM 729 C C . SER A 1 95 ? -7.555 0.666 14.605 1.00 95.00 95 SER A C 1
ATOM 731 O O . SER A 1 95 ? -8.281 0.729 15.598 1.00 95.00 95 SER A O 1
ATOM 733 N N . ALA A 1 96 ? -7.789 1.377 13.505 1.00 95.56 96 ALA A N 1
ATOM 734 C CA . ALA A 1 96 ? -9.005 2.153 13.328 1.00 95.56 96 ALA A CA 1
ATOM 735 C C . ALA A 1 96 ? -10.248 1.250 13.337 1.00 95.56 96 ALA A C 1
ATOM 737 O O . ALA A 1 96 ? -10.211 0.096 12.904 1.00 95.56 96 ALA A O 1
ATOM 738 N N . GLY A 1 97 ? -11.371 1.809 13.797 1.00 94.75 97 GLY A N 1
ATOM 739 C CA . GLY A 1 97 ? -12.676 1.168 13.652 1.00 94.75 97 GLY A CA 1
ATOM 740 C C . GLY A 1 97 ? -13.103 1.048 12.178 1.00 94.75 97 GLY A C 1
ATOM 741 O O . GLY A 1 97 ? -12.525 1.722 11.325 1.00 94.75 97 GLY A O 1
ATOM 742 N N . PRO A 1 98 ? -14.128 0.231 11.868 1.00 92.25 98 PRO A N 1
ATOM 743 C CA . PRO A 1 98 ? -14.575 -0.059 10.501 1.00 92.25 98 PRO A CA 1
ATOM 744 C C . PRO A 1 98 ? -14.762 1.167 9.602 1.00 92.25 98 PRO A C 1
ATOM 746 O O . PRO A 1 98 ? -14.212 1.199 8.503 1.00 92.25 98 PRO A O 1
ATOM 749 N N . ASP A 1 99 ? -15.489 2.180 10.079 1.00 95.50 99 ASP A N 1
ATOM 750 C CA . ASP A 1 99 ? -15.865 3.339 9.263 1.00 95.50 99 ASP A CA 1
ATOM 751 C C . ASP A 1 99 ? -14.653 4.216 8.941 1.00 95.50 99 ASP A C 1
ATOM 753 O O . ASP A 1 99 ? -14.344 4.440 7.770 1.00 95.50 99 ASP A O 1
ATOM 757 N N . LYS A 1 100 ? -13.896 4.617 9.973 1.00 96.00 100 LYS A N 1
ATOM 758 C CA . LYS A 1 100 ? -12.655 5.392 9.810 1.00 96.00 100 LYS A CA 1
ATOM 759 C C . LYS A 1 100 ? -11.610 4.620 9.001 1.00 96.00 100 LYS A C 1
ATOM 761 O O . LYS A 1 100 ? -10.953 5.187 8.133 1.00 96.00 100 LYS A O 1
ATOM 766 N N . GLY A 1 101 ? -11.466 3.321 9.263 1.00 96.25 101 GLY A N 1
ATOM 767 C CA . GLY A 1 101 ? -10.559 2.447 8.526 1.00 96.25 101 GLY A CA 1
ATOM 768 C C . GLY A 1 101 ? -10.905 2.395 7.040 1.00 96.25 101 GLY A C 1
ATOM 769 O O . GLY A 1 101 ? -10.014 2.525 6.205 1.00 96.25 101 GLY A O 1
ATOM 770 N N . LYS A 1 102 ? -12.193 2.265 6.700 1.00 96.38 102 LYS A N 1
ATOM 771 C CA . LYS A 1 102 ? -12.668 2.261 5.313 1.00 96.38 102 LYS A CA 1
ATOM 772 C C . LYS A 1 102 ? -12.449 3.607 4.637 1.00 96.38 102 LYS A C 1
ATOM 774 O O . LYS A 1 102 ? -11.992 3.635 3.497 1.00 96.38 102 LYS A O 1
ATOM 779 N N . GLU A 1 103 ? -12.769 4.701 5.321 1.00 97.44 103 GLU A N 1
ATOM 780 C CA . GLU A 1 103 ? -12.596 6.065 4.818 1.00 97.44 103 GLU A CA 1
ATOM 781 C C . GLU A 1 103 ? -11.133 6.339 4.456 1.00 97.44 103 GLU A C 1
ATOM 783 O O . GLU A 1 103 ? -10.827 6.653 3.305 1.00 97.44 103 GLU A O 1
ATOM 788 N N . LEU A 1 104 ? -10.224 6.146 5.413 1.00 98.06 104 LEU A N 1
ATOM 789 C CA . LEU A 1 104 ? -8.805 6.447 5.236 1.00 98.06 104 LEU A CA 1
ATOM 790 C C . LEU A 1 104 ? -8.122 5.478 4.270 1.00 98.06 104 LEU A C 1
ATOM 792 O O . LEU A 1 104 ? -7.341 5.907 3.425 1.00 98.06 104 LEU A O 1
ATOM 796 N N . TYR A 1 105 ? -8.473 4.189 4.299 1.00 98.12 105 TYR A N 1
ATOM 797 C CA . TYR A 1 105 ? -7.979 3.241 3.300 1.00 98.12 105 TYR A CA 1
ATOM 798 C C . TYR A 1 105 ? -8.425 3.620 1.884 1.00 98.12 105 TYR A C 1
ATOM 800 O O . TYR A 1 105 ? -7.616 3.619 0.957 1.00 98.12 105 TYR A O 1
ATOM 808 N N . SER A 1 106 ? -9.699 3.990 1.714 1.00 97.56 106 SER A N 1
ATOM 809 C CA . SER A 1 106 ? -10.222 4.426 0.415 1.00 97.56 106 SER A CA 1
ATOM 810 C C . SER A 1 106 ? -9.526 5.698 -0.063 1.00 97.56 106 SER A C 1
ATOM 812 O O . SER A 1 106 ? -9.245 5.831 -1.253 1.00 97.56 106 SER A O 1
ATOM 814 N N . ALA A 1 107 ? -9.227 6.626 0.850 1.00 98.06 107 ALA A N 1
ATOM 815 C CA . ALA A 1 107 ? -8.473 7.832 0.541 1.00 98.06 107 ALA A CA 1
ATOM 816 C C . ALA A 1 107 ? -7.029 7.519 0.129 1.00 98.06 107 ALA A C 1
ATOM 818 O O . ALA A 1 107 ? -6.567 8.028 -0.889 1.00 98.06 107 ALA A O 1
ATOM 819 N N . PHE A 1 108 ? -6.342 6.634 0.857 1.00 98.25 108 PHE A N 1
ATOM 820 C CA . PHE A 1 108 ? -5.019 6.128 0.489 1.00 98.25 108 PHE A CA 1
ATOM 821 C C . PHE A 1 108 ? -5.037 5.516 -0.916 1.00 98.25 108 PHE A C 1
ATOM 823 O O . PHE A 1 108 ? -4.271 5.945 -1.775 1.00 98.25 108 PHE A O 1
ATOM 830 N N . PHE A 1 109 ? -5.944 4.573 -1.181 1.00 98.12 109 PHE A N 1
ATOM 831 C CA . PHE A 1 109 ? -6.042 3.888 -2.470 1.00 98.12 109 PHE A CA 1
ATOM 832 C C . PHE A 1 109 ? -6.285 4.866 -3.627 1.00 98.12 109 PHE A C 1
ATOM 834 O O . PHE A 1 109 ? -5.531 4.870 -4.603 1.00 98.12 109 PHE A O 1
ATOM 841 N N . LYS A 1 110 ? -7.276 5.756 -3.484 1.00 98.00 110 LYS A N 1
ATOM 842 C CA . LYS A 1 110 ? -7.550 6.810 -4.470 1.00 98.00 110 LYS A CA 1
ATOM 843 C C . LYS A 1 110 ? -6.340 7.708 -4.680 1.00 98.00 110 LYS A C 1
ATOM 845 O O . LYS A 1 110 ? -6.030 8.051 -5.816 1.00 98.00 110 LYS A O 1
ATOM 850 N N . LYS A 1 111 ? -5.609 8.043 -3.615 1.00 98.31 111 LYS A N 1
ATOM 851 C CA . LYS A 1 111 ? -4.429 8.894 -3.743 1.00 98.31 111 LYS A CA 1
ATOM 852 C C . LYS A 1 111 ? -3.302 8.221 -4.518 1.00 98.31 111 LYS A C 1
ATOM 854 O O . LYS A 1 111 ? -2.627 8.886 -5.297 1.00 98.31 111 LYS A O 1
ATOM 859 N N . VAL A 1 112 ? -3.108 6.913 -4.349 1.00 98.31 112 VAL A N 1
ATOM 860 C CA . VAL A 1 112 ? -2.142 6.149 -5.155 1.00 98.31 112 VAL A CA 1
ATOM 861 C C . VAL A 1 112 ? -2.543 6.177 -6.633 1.00 98.31 112 VAL A C 1
ATOM 863 O O . VAL A 1 112 ? -1.681 6.390 -7.481 1.00 98.31 112 VAL A O 1
ATOM 866 N N . GLN A 1 113 ? -3.836 6.028 -6.941 1.00 97.94 113 GLN A N 1
ATOM 867 C CA . GLN A 1 113 ? -4.355 6.148 -8.309 1.00 97.94 113 GLN A CA 1
ATOM 868 C C . GLN A 1 113 ? -4.124 7.545 -8.902 1.00 97.94 113 GLN A C 1
ATOM 870 O O . GLN A 1 113 ? -3.627 7.650 -10.018 1.00 97.94 113 GLN A O 1
ATOM 875 N N . GLU A 1 114 ? -4.435 8.608 -8.154 1.00 97.81 114 GLU A N 1
ATOM 876 C CA . GLU A 1 114 ? -4.237 10.004 -8.579 1.00 97.81 114 GLU A CA 1
ATOM 877 C C . GLU A 1 114 ? -2.769 10.347 -8.853 1.00 97.81 114 GLU A C 1
ATOM 879 O O . GLU A 1 114 ? -2.466 11.109 -9.768 1.00 97.81 114 GLU A O 1
ATOM 884 N N . LEU A 1 115 ? -1.855 9.827 -8.031 1.00 98.12 115 LEU A N 1
ATOM 885 C CA . LEU A 1 115 ? -0.424 10.111 -8.135 1.00 98.12 115 LEU A CA 1
ATOM 886 C C . LEU A 1 115 ? 0.289 9.257 -9.192 1.00 98.12 115 LEU A C 1
ATOM 888 O O . LEU A 1 115 ? 1.459 9.524 -9.476 1.00 98.12 115 LEU A O 1
ATOM 892 N N . TYR A 1 116 ? -0.369 8.230 -9.734 1.00 97.75 116 TYR A N 1
ATOM 893 C CA . TYR A 1 116 ? 0.223 7.330 -10.717 1.00 97.75 116 TYR A CA 1
ATOM 894 C C . TYR A 1 116 ? -0.693 7.093 -11.928 1.00 97.75 116 TYR A C 1
ATOM 896 O O . TYR A 1 116 ? -0.980 8.022 -12.675 1.00 97.75 116 TYR A O 1
ATOM 904 N N . ASP A 1 117 ? -1.085 5.846 -12.167 1.00 95.25 117 ASP A N 1
ATOM 905 C CA . ASP A 1 117 ? -1.930 5.416 -13.271 1.00 95.25 117 ASP A CA 1
ATOM 906 C C . ASP A 1 117 ? -3.033 4.531 -12.690 1.00 95.25 117 ASP A C 1
ATOM 908 O O . ASP A 1 117 ? -2.762 3.481 -12.098 1.00 95.25 117 ASP A O 1
ATOM 912 N N . HIS A 1 118 ? -4.282 4.966 -12.853 1.00 95.38 118 HIS A N 1
ATOM 913 C CA . HIS A 1 118 ? -5.456 4.269 -12.339 1.00 95.38 118 HIS A CA 1
ATOM 914 C C . HIS A 1 118 ? -5.535 2.815 -12.834 1.00 95.38 118 HIS A C 1
ATOM 916 O O . HIS A 1 118 ? -5.976 1.941 -12.088 1.00 95.38 118 HIS A O 1
ATOM 922 N N . GLU A 1 119 ? -5.078 2.517 -14.054 1.00 95.69 119 GLU A N 1
ATOM 923 C CA . GLU A 1 119 ? -5.115 1.156 -14.593 1.00 95.69 119 GLU A CA 1
ATOM 924 C C . GLU A 1 119 ? -4.095 0.227 -13.932 1.00 95.69 119 GLU A C 1
ATOM 926 O O . GLU A 1 119 ? -4.289 -0.988 -13.939 1.00 95.69 119 GLU A O 1
ATOM 931 N N . LYS A 1 120 ? -3.046 0.769 -13.312 1.00 96.50 120 LYS A N 1
ATOM 932 C CA . LYS A 1 120 ? -1.945 0.003 -12.706 1.00 96.50 120 LYS A CA 1
ATOM 933 C C . LYS A 1 120 ? -2.052 -0.170 -11.207 1.00 96.50 120 LYS A C 1
ATOM 935 O O . LYS A 1 120 ? -1.275 -0.916 -10.613 1.00 96.50 120 LYS A O 1
ATOM 940 N N . VAL A 1 121 ? -2.992 0.530 -10.593 1.00 97.62 121 VAL A N 1
ATOM 941 C CA . VAL A 1 121 ? -3.239 0.465 -9.161 1.00 97.62 121 VAL A CA 1
ATOM 942 C C . VAL A 1 121 ? -4.496 -0.363 -8.953 1.00 97.62 121 VAL A C 1
ATOM 944 O O . VAL A 1 121 ? -5.602 0.017 -9.336 1.00 97.62 121 VAL A O 1
ATOM 947 N N . LYS A 1 122 ? -4.299 -1.540 -8.377 1.00 96.88 122 LYS A N 1
ATOM 948 C CA . LYS A 1 122 ? -5.326 -2.537 -8.134 1.00 96.88 122 LYS A CA 1
ATOM 949 C C . LYS A 1 122 ? -5.642 -2.611 -6.647 1.00 96.88 122 LYS A C 1
ATOM 951 O O . LYS A 1 122 ? -4.772 -2.393 -5.805 1.00 96.88 122 LYS A O 1
ATOM 956 N N . ASP A 1 123 ? -6.884 -2.951 -6.343 1.00 95.62 123 ASP A N 1
ATOM 957 C CA . ASP A 1 123 ? -7.369 -3.104 -4.973 1.00 95.62 123 ASP A CA 1
ATOM 958 C C . ASP A 1 123 ? -7.599 -4.584 -4.638 1.00 95.62 123 ASP A C 1
ATOM 960 O O . ASP A 1 123 ? -7.764 -5.429 -5.528 1.00 95.62 123 ASP A O 1
ATOM 964 N N . GLY A 1 124 ? -7.609 -4.888 -3.346 1.00 92.19 124 GLY A N 1
ATOM 965 C CA . GLY A 1 124 ? -8.264 -6.060 -2.793 1.00 92.19 124 GLY A CA 1
ATOM 966 C C . GLY A 1 124 ? -9.756 -5.797 -2.577 1.00 92.19 124 GLY A C 1
ATOM 967 O O . GLY A 1 124 ? -10.394 -5.025 -3.288 1.00 92.19 124 GLY A O 1
ATOM 968 N N . VAL A 1 125 ? -10.332 -6.466 -1.580 1.00 88.56 125 VAL A N 1
ATOM 969 C CA . VAL A 1 125 ? -11.708 -6.224 -1.137 1.00 88.56 125 VAL A CA 1
ATOM 970 C C . VAL A 1 125 ? -11.678 -5.884 0.344 1.00 88.56 125 VAL A C 1
ATOM 972 O O . VAL A 1 125 ? -11.423 -6.746 1.187 1.00 88.56 125 VAL A O 1
ATOM 975 N N . PHE A 1 126 ? -11.932 -4.616 0.666 1.00 85.50 126 PHE A N 1
ATOM 976 C CA . PHE A 1 126 ? -11.920 -4.137 2.046 1.00 85.50 126 PHE A CA 1
ATOM 977 C C . PHE A 1 126 ? -12.862 -4.965 2.935 1.00 85.50 126 PHE A C 1
ATOM 979 O O . PHE A 1 126 ? -14.008 -5.218 2.563 1.00 85.50 126 PHE A O 1
ATOM 986 N N . GLN A 1 127 ? -12.380 -5.371 4.115 1.00 79.62 127 GLN A N 1
ATOM 987 C CA . GLN A 1 127 ? -13.111 -6.202 5.090 1.00 79.62 127 GLN A CA 1
ATOM 988 C C . GLN A 1 127 ? -13.594 -7.579 4.598 1.00 79.62 127 GLN A C 1
ATOM 990 O O . GLN A 1 127 ? -14.348 -8.248 5.306 1.00 79.62 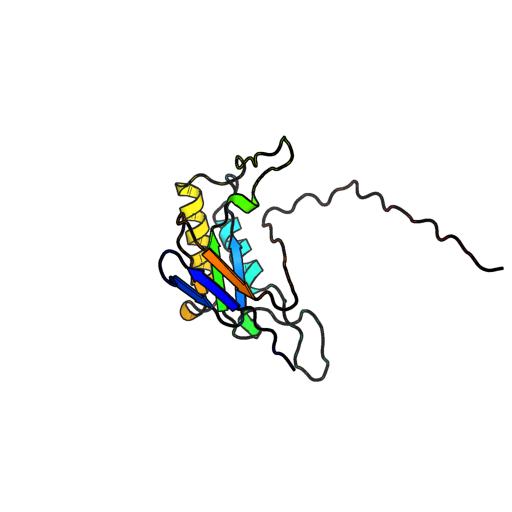127 GLN A O 1
ATOM 995 N N . ALA A 1 128 ? -13.137 -8.055 3.441 1.00 84.06 128 ALA A N 1
ATOM 996 C CA . ALA A 1 128 ? -13.367 -9.434 3.035 1.00 84.06 128 ALA A CA 1
ATOM 997 C C . ALA A 1 128 ? -12.245 -10.356 3.527 1.00 84.06 128 ALA A C 1
ATOM 999 O O . ALA A 1 128 ? -11.081 -9.964 3.617 1.00 84.06 128 ALA A O 1
ATOM 1000 N N . MET A 1 129 ? -12.594 -11.618 3.780 1.00 84.38 129 MET A N 1
ATOM 1001 C CA . MET A 1 129 ? -11.599 -12.682 3.891 1.00 84.38 129 MET A CA 1
ATOM 1002 C C . MET A 1 129 ? -10.981 -12.916 2.511 1.00 84.38 129 MET A C 1
ATOM 1004 O O . MET A 1 129 ? -11.700 -13.202 1.552 1.00 84.38 129 MET A O 1
ATOM 1008 N N . MET A 1 130 ? -9.661 -12.770 2.425 1.00 88.69 130 MET A N 1
ATOM 1009 C CA . MET A 1 130 ? -8.898 -12.859 1.184 1.00 88.69 130 MET A CA 1
ATOM 1010 C C . MET A 1 130 ? -7.730 -13.826 1.343 1.00 88.69 130 MET A C 1
ATOM 1012 O O . MET A 1 130 ? -6.992 -13.768 2.325 1.00 88.69 130 MET A O 1
ATOM 1016 N N . ASP A 1 131 ? -7.515 -14.634 0.316 1.00 87.81 131 ASP A N 1
ATOM 1017 C CA . ASP A 1 131 ? -6.279 -15.363 0.092 1.00 87.81 131 ASP A CA 1
ATOM 1018 C C . ASP A 1 131 ? -5.352 -14.487 -0.761 1.00 87.81 131 ASP A C 1
ATOM 1020 O O . ASP A 1 131 ? -5.654 -14.160 -1.914 1.00 87.81 131 ASP A O 1
ATOM 1024 N N . VAL A 1 132 ? -4.199 -14.108 -0.209 1.00 90.38 132 VAL A N 1
ATOM 1025 C CA . VAL A 1 132 ? -3.189 -13.312 -0.920 1.00 90.38 132 VAL A CA 1
ATOM 1026 C C . VAL A 1 132 ? -2.007 -14.205 -1.269 1.00 90.38 132 VAL A C 1
ATOM 1028 O O . VAL A 1 132 ? -1.368 -14.786 -0.398 1.00 90.38 132 VAL A O 1
ATOM 1031 N N . SER A 1 133 ? -1.723 -14.356 -2.560 1.00 89.69 133 SER A N 1
ATOM 1032 C CA . SER A 1 133 ? -0.565 -15.105 -3.060 1.00 89.69 133 SER A CA 1
ATOM 1033 C C . SER A 1 133 ? 0.491 -14.133 -3.562 1.00 89.69 133 SER A C 1
ATOM 1035 O O . SER A 1 133 ? 0.163 -13.207 -4.298 1.00 89.69 133 SER A O 1
ATOM 1037 N N . LEU A 1 134 ? 1.744 -14.344 -3.164 1.00 90.50 134 LEU A N 1
ATOM 1038 C CA . LEU A 1 134 ? 2.859 -13.446 -3.452 1.00 90.50 134 LEU A CA 1
ATOM 1039 C C . LEU A 1 134 ? 4.088 -14.247 -3.883 1.00 90.50 134 LEU A C 1
ATOM 1041 O O . LEU A 1 134 ? 4.512 -15.169 -3.188 1.00 90.50 134 LEU A O 1
ATOM 1045 N N . ILE A 1 135 ? 4.700 -13.827 -4.985 1.00 89.06 135 ILE A N 1
ATOM 1046 C CA . ILE A 1 135 ? 6.085 -14.155 -5.322 1.00 89.06 135 ILE A CA 1
ATOM 1047 C C . ILE A 1 135 ? 6.922 -12.933 -4.940 1.00 89.06 135 ILE A C 1
ATOM 1049 O O . ILE A 1 135 ? 6.857 -11.903 -5.609 1.00 89.06 135 ILE A O 1
ATOM 1053 N N . ASN A 1 136 ? 7.650 -13.026 -3.824 1.00 86.94 136 ASN A N 1
ATOM 1054 C CA . ASN A 1 136 ? 8.499 -11.941 -3.329 1.00 86.94 136 ASN A CA 1
ATOM 1055 C C . ASN A 1 136 ? 9.897 -12.062 -3.949 1.00 86.94 136 ASN A C 1
ATOM 1057 O O . ASN A 1 136 ? 10.647 -12.983 -3.624 1.00 86.94 136 ASN A O 1
ATOM 1061 N N . ASP A 1 137 ? 10.226 -11.158 -4.869 1.00 75.94 137 ASP A N 1
ATOM 1062 C CA . ASP A 1 137 ? 11.450 -11.222 -5.658 1.00 75.94 137 ASP A CA 1
ATOM 1063 C C . ASP A 1 137 ? 12.577 -10.411 -5.005 1.00 75.94 137 ASP A C 1
ATOM 1065 O O . ASP A 1 137 ? 12.593 -9.179 -5.023 1.00 75.94 137 ASP A O 1
ATOM 1069 N N . GLY A 1 138 ? 13.523 -11.127 -4.401 1.00 73.88 138 GLY A N 1
ATOM 1070 C CA . GLY A 1 138 ? 14.628 -10.560 -3.631 1.00 73.88 138 GLY A CA 1
ATOM 1071 C C . GLY A 1 138 ? 15.035 -11.495 -2.492 1.00 73.88 138 GLY A C 1
ATOM 1072 O O . GLY A 1 138 ? 16.102 -12.103 -2.587 1.00 73.88 138 GLY A O 1
ATOM 1073 N N . PRO A 1 139 ? 14.188 -11.678 -1.458 1.00 83.44 139 PRO A N 1
ATOM 1074 C CA . PRO A 1 139 ? 12.980 -10.903 -1.150 1.00 83.44 139 PRO A CA 1
ATOM 1075 C C . PRO A 1 139 ? 13.310 -9.496 -0.624 1.00 83.44 139 PRO A C 1
ATOM 1077 O O . PRO A 1 139 ? 14.329 -9.293 0.037 1.00 83.44 139 PRO A O 1
ATOM 1080 N N . VAL A 1 140 ? 12.436 -8.526 -0.901 1.00 88.06 140 VAL A N 1
ATOM 1081 C CA . VAL A 1 140 ? 12.533 -7.151 -0.386 1.00 88.06 140 VAL A CA 1
ATOM 1082 C C . VAL A 1 140 ? 11.227 -6.798 0.313 1.00 88.06 140 VAL A C 1
ATOM 1084 O O . VAL A 1 140 ? 10.166 -6.791 -0.302 1.00 88.06 140 VAL A O 1
ATOM 1087 N N . THR A 1 141 ? 11.312 -6.466 1.598 1.00 92.81 141 THR A N 1
ATOM 1088 C CA . THR A 1 141 ? 10.159 -6.062 2.408 1.00 92.81 141 THR A CA 1
ATOM 1089 C C . THR A 1 141 ? 10.540 -4.827 3.207 1.00 92.81 141 THR A C 1
ATOM 1091 O O . THR A 1 141 ? 11.610 -4.796 3.813 1.00 92.81 141 THR A O 1
ATOM 1094 N N . LEU A 1 142 ? 9.680 -3.811 3.201 1.00 91.62 142 LEU A N 1
ATOM 1095 C CA . LEU A 1 142 ? 9.873 -2.591 3.977 1.00 91.62 142 LEU A CA 1
ATOM 1096 C C . LEU A 1 142 ? 8.634 -2.312 4.809 1.00 91.62 142 LEU A C 1
ATOM 1098 O O . LEU A 1 142 ? 7.510 -2.493 4.343 1.00 91.62 142 LEU A O 1
ATOM 1102 N N . GLU A 1 143 ? 8.866 -1.807 6.012 1.00 94.19 143 GLU A N 1
ATOM 1103 C CA . GLU A 1 143 ? 7.832 -1.195 6.830 1.00 94.19 143 GLU A CA 1
ATOM 1104 C C . GLU A 1 143 ? 7.846 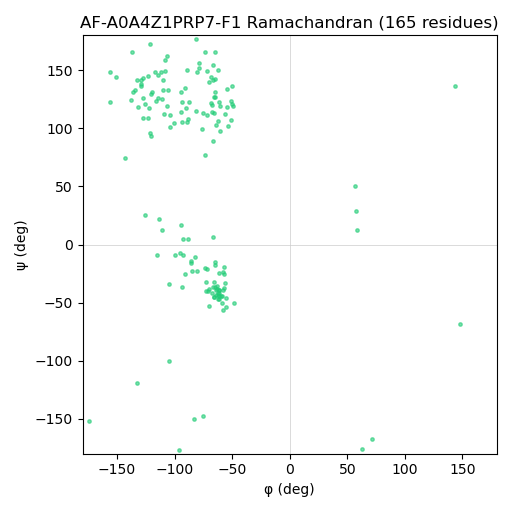0.317 6.595 1.00 94.19 143 GLU A C 1
ATOM 1106 O O . GLU A 1 143 ? 8.899 0.962 6.607 1.00 94.19 143 GLU A O 1
ATOM 1111 N N . ILE A 1 144 ? 6.670 0.886 6.336 1.00 92.00 144 ILE A N 1
ATOM 1112 C CA . ILE A 1 144 ? 6.489 2.319 6.137 1.00 92.00 144 ILE A CA 1
ATOM 1113 C C . ILE A 1 144 ? 5.472 2.803 7.159 1.00 92.00 144 ILE A C 1
ATOM 1115 O O . ILE A 1 144 ? 4.311 2.413 7.112 1.00 92.00 144 ILE A O 1
ATOM 1119 N N . ASN A 1 145 ? 5.921 3.697 8.035 1.00 91.81 145 ASN A N 1
ATOM 1120 C CA . ASN A 1 145 ? 5.064 4.446 8.942 1.00 91.81 145 ASN A CA 1
ATOM 1121 C C . ASN A 1 145 ? 5.109 5.943 8.578 1.00 91.81 145 ASN A C 1
ATOM 1123 O O . ASN A 1 145 ? 6.132 6.441 8.071 1.00 91.81 145 ASN A O 1
ATOM 1127 N N . THR A 1 146 ? 3.979 6.626 8.750 1.00 89.44 146 THR A N 1
ATOM 1128 C CA . THR A 1 146 ? 3.819 8.081 8.595 1.00 89.44 146 THR A CA 1
ATOM 1129 C C . THR A 1 146 ? 4.043 8.813 9.909 1.00 89.44 146 THR A C 1
ATOM 1131 O O . THR A 1 146 ? 4.505 9.951 9.878 1.00 89.44 146 THR A O 1
ATOM 1134 N N . ASP A 1 147 ? 3.837 8.137 11.038 1.00 79.38 147 ASP A N 1
ATOM 1135 C CA . ASP A 1 147 ? 4.321 8.575 12.338 1.00 79.38 147 ASP A CA 1
ATOM 1136 C C . ASP A 1 147 ? 5.802 8.178 12.466 1.00 79.38 147 ASP A C 1
ATOM 1138 O O . ASP A 1 147 ? 6.135 6.983 12.417 1.00 79.38 147 ASP A O 1
ATOM 1142 N N . PRO A 1 148 ? 6.745 9.131 12.559 1.00 56.50 148 PRO A N 1
ATOM 1143 C CA . PRO A 1 148 ? 8.094 8.781 12.944 1.00 56.50 148 PRO A CA 1
ATOM 1144 C C . PRO A 1 148 ? 8.042 8.293 14.393 1.00 56.50 148 PRO A C 1
ATOM 1146 O O . PRO A 1 148 ? 7.820 9.079 15.311 1.00 56.50 148 PRO A O 1
ATOM 1149 N N . ALA A 1 149 ? 8.318 7.006 14.619 1.00 49.31 149 ALA A N 1
ATOM 1150 C CA . ALA A 1 149 ? 8.757 6.594 15.944 1.00 49.31 149 ALA A CA 1
ATOM 1151 C C . ALA A 1 149 ? 9.903 7.537 16.361 1.00 49.31 149 ALA A C 1
ATOM 1153 O O . ALA A 1 149 ? 10.771 7.830 15.524 1.00 49.31 149 ALA A O 1
ATOM 1154 N N . PRO A 1 150 ? 9.939 8.031 17.612 1.00 40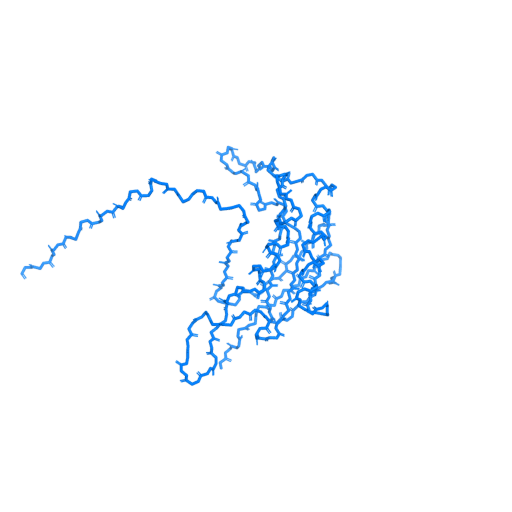.91 150 PRO A N 1
ATOM 1155 C CA . PRO A 1 150 ? 11.162 8.609 18.132 1.00 40.91 150 PRO A CA 1
ATOM 1156 C C . PRO A 1 150 ? 12.262 7.583 17.870 1.00 40.91 150 PRO A C 1
ATOM 1158 O O . PRO A 1 150 ? 12.116 6.424 18.256 1.00 40.91 150 PRO A O 1
ATOM 1161 N N . LEU A 1 151 ? 13.320 7.982 17.160 1.00 43.50 151 LEU A N 1
ATOM 1162 C CA . LEU A 1 151 ? 14.551 7.202 17.147 1.00 43.50 151 LEU A CA 1
ATOM 1163 C C . LEU A 1 151 ? 14.868 6.929 18.616 1.00 43.50 151 LEU A C 1
ATOM 1165 O O . LEU A 1 151 ? 14.968 7.887 19.385 1.00 43.50 151 LEU A O 1
ATOM 1169 N N . ASP A 1 152 ? 14.923 5.659 19.013 1.00 41.16 152 ASP A N 1
ATOM 1170 C CA . ASP A 1 152 ? 15.220 5.286 20.389 1.00 41.16 152 ASP A CA 1
ATOM 1171 C C . ASP A 1 152 ? 16.501 6.015 20.811 1.00 41.16 152 ASP A C 1
ATOM 1173 O O . ASP A 1 152 ? 17.602 5.667 20.387 1.00 41.16 152 ASP A O 1
ATOM 1177 N N . ALA A 1 153 ? 16.371 7.032 21.666 1.00 42.34 153 ALA A N 1
ATOM 1178 C CA . ALA A 1 153 ? 17.497 7.795 22.204 1.00 42.34 153 ALA A CA 1
ATOM 1179 C C . ALA A 1 153 ? 18.400 6.948 23.131 1.00 42.34 153 ALA A C 1
ATOM 1181 O O . ALA A 1 153 ? 19.329 7.478 23.727 1.00 42.34 153 ALA A O 1
ATOM 1182 N N . ASN A 1 154 ? 18.136 5.638 23.225 1.00 41.41 154 ASN A N 1
ATOM 1183 C CA . ASN A 1 154 ? 18.841 4.659 24.043 1.00 41.41 154 ASN A CA 1
ATOM 1184 C C . ASN A 1 154 ? 19.356 3.445 23.244 1.00 41.41 154 ASN A C 1
ATOM 1186 O O . ASN A 1 154 ? 19.592 2.390 23.834 1.00 41.41 154 ASN A O 1
ATOM 1190 N N . SER A 1 155 ? 19.603 3.554 21.931 1.00 41.97 155 SER A N 1
ATOM 1191 C CA . SER A 1 155 ? 20.594 2.654 21.324 1.00 41.97 155 SER A CA 1
ATOM 1192 C C . SER A 1 155 ? 21.988 3.118 21.752 1.00 41.97 155 SER A C 1
ATOM 1194 O O . SER A 1 155 ? 22.696 3.791 20.999 1.00 41.97 155 SER A O 1
ATOM 1196 N N . GLU A 1 156 ? 22.380 2.806 22.989 1.00 36.62 156 GLU A N 1
ATOM 1197 C CA . GLU A 1 156 ? 23.794 2.808 23.343 1.00 36.62 156 GLU A CA 1
ATOM 1198 C C . GLU A 1 156 ? 24.516 1.991 22.275 1.00 36.62 156 GLU A C 1
ATOM 1200 O O . GLU A 1 156 ? 24.191 0.828 22.020 1.00 36.62 156 GLU A O 1
ATOM 1205 N N . ALA A 1 157 ? 25.458 2.642 21.597 1.00 42.19 157 ALA A N 1
ATOM 1206 C CA . ALA A 1 157 ? 26.421 1.971 20.761 1.00 42.19 157 ALA A CA 1
ATOM 1207 C C . ALA A 1 157 ? 27.083 0.896 21.626 1.00 42.19 157 ALA A C 1
ATOM 1209 O O . ALA A 1 157 ? 27.933 1.196 22.463 1.00 42.19 157 ALA A O 1
ATOM 1210 N N . SER A 1 158 ? 26.664 -0.356 21.446 1.00 41.12 158 SER A N 1
ATOM 1211 C CA . SER A 1 158 ? 27.401 -1.500 21.951 1.00 41.12 158 SER A CA 1
ATOM 1212 C C . SER A 1 158 ? 28.704 -1.529 21.163 1.00 41.12 158 SER A C 1
ATOM 1214 O O . SER A 1 158 ? 28.791 -2.077 20.063 1.00 41.12 158 SER A O 1
ATOM 1216 N N . SER A 1 159 ? 29.701 -0.820 21.686 1.00 44.72 159 SER A N 1
ATOM 1217 C CA . SER A 1 159 ? 31.085 -0.934 21.278 1.00 44.72 159 SER A CA 1
ATOM 1218 C C . SER A 1 159 ? 31.500 -2.374 21.547 1.00 44.72 159 SER A C 1
ATOM 1220 O O . SER A 1 159 ? 31.806 -2.772 22.669 1.00 44.72 159 SER A O 1
A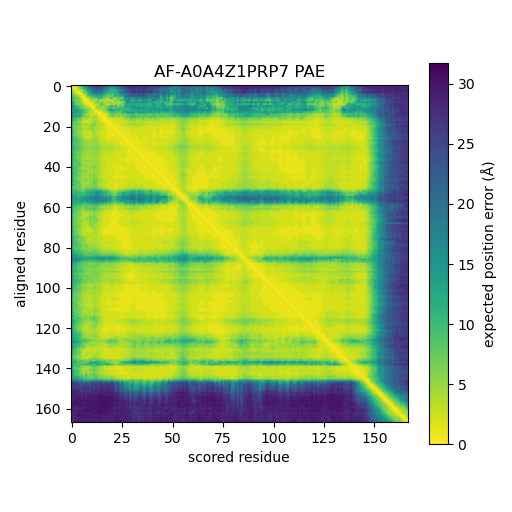TOM 1222 N N . MET A 1 160 ? 31.467 -3.197 20.503 1.00 37.97 160 MET A N 1
ATOM 1223 C CA . MET A 1 160 ? 32.146 -4.481 20.543 1.00 37.97 160 MET A CA 1
ATOM 1224 C C . MET A 1 160 ? 33.643 -4.199 20.733 1.00 37.97 160 MET A C 1
ATOM 1226 O O . MET A 1 160 ? 34.224 -3.488 19.908 1.00 37.97 160 MET A O 1
ATOM 1230 N N . PRO A 1 161 ? 34.292 -4.720 21.787 1.00 41.78 161 PRO A N 1
ATOM 1231 C CA . PRO A 1 161 ? 35.734 -4.622 21.895 1.00 41.78 161 PRO A CA 1
ATOM 1232 C C . PRO A 1 161 ? 36.346 -5.486 20.791 1.00 41.78 161 PRO A C 1
ATOM 1234 O O . PRO A 1 161 ? 36.116 -6.697 20.728 1.00 41.78 161 PRO A O 1
ATOM 1237 N N . VAL A 1 162 ? 37.123 -4.853 19.913 1.00 43.94 162 VAL A N 1
ATOM 1238 C CA . VAL A 1 162 ? 38.019 -5.552 18.992 1.00 43.94 162 VAL A CA 1
ATOM 1239 C C . VAL A 1 162 ? 39.023 -6.306 19.859 1.00 43.94 162 VAL A C 1
ATOM 1241 O O . VAL A 1 162 ? 39.876 -5.706 20.507 1.00 43.94 162 VAL A O 1
ATOM 1244 N N . LYS A 1 163 ? 38.879 -7.631 19.942 1.00 43.22 163 LYS A N 1
ATOM 1245 C CA . LYS A 1 163 ? 39.942 -8.488 20.460 1.00 43.22 163 LYS A CA 1
ATOM 1246 C C . LYS A 1 163 ? 40.991 -8.608 19.367 1.00 43.22 163 LYS A C 1
ATOM 1248 O O . LYS A 1 163 ? 40.832 -9.411 18.448 1.00 43.22 163 LYS A O 1
ATOM 1253 N N . ASP A 1 164 ? 42.051 -7.818 19.487 1.00 43.34 164 ASP A N 1
ATOM 1254 C CA . ASP A 1 164 ? 43.285 -8.066 18.756 1.00 43.34 164 ASP A CA 1
ATOM 1255 C C . ASP A 1 164 ? 43.757 -9.481 19.085 1.00 43.34 164 ASP A C 1
ATOM 1257 O O . ASP A 1 164 ? 44.102 -9.814 20.219 1.00 43.34 164 ASP A O 1
ATOM 1261 N N . THR A 1 165 ? 43.699 -10.342 18.076 1.00 47.50 165 THR A N 1
ATOM 1262 C CA . THR A 1 165 ? 44.251 -11.688 18.123 1.00 47.50 165 THR A CA 1
ATOM 1263 C C . THR A 1 165 ? 45.256 -11.762 16.995 1.00 47.50 165 THR A C 1
ATOM 1265 O O . THR A 1 165 ? 44.861 -11.982 15.857 1.00 47.50 165 THR A O 1
ATOM 1268 N N . THR A 1 166 ? 46.538 -11.546 17.273 1.00 47.44 166 THR A N 1
ATOM 1269 C CA . THR A 1 166 ? 47.635 -12.140 16.496 1.00 47.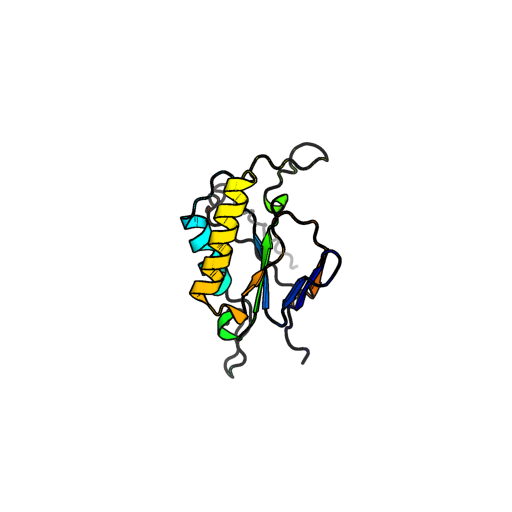44 166 THR A CA 1
ATOM 1270 C C . THR A 1 166 ? 48.878 -12.192 17.378 1.00 47.44 166 THR A C 1
ATOM 1272 O O . THR A 1 166 ? 49.290 -11.190 17.960 1.00 47.44 166 THR A O 1
ATOM 1275 N N . THR A 1 167 ? 49.378 -13.417 17.512 1.00 48.97 167 THR A N 1
ATOM 1276 C CA . THR A 1 167 ? 50.697 -13.811 18.013 1.00 48.97 167 THR A CA 1
ATOM 1277 C C . THR A 1 167 ? 51.767 -13.474 16.987 1.00 48.97 167 THR A C 1
ATOM 1279 O O . THR A 1 167 ? 51.464 -13.624 15.783 1.00 48.97 167 THR A O 1
#

Nearest PDB structures (foldseek):
  3lmu-assembly4_H  TM=9.326E-01  e=7.644E-15  Plasmodium falciparum 3D7
  3lmv-assembly2_C  TM=9.327E-01  e=3.194E-14  Plasmodium falciparum 3D7
  5j61-assembly3_E  TM=9.191E-01  e=1.205E-14  Plasmodium falciparum 3D7
  3ko4-assembly2_C  TM=9.245E-01  e=2.805E-14  Plasmodium falciparum 3D7
  3lmv-assembly2_D  TM=9.052E-01  e=1.251E-13  Plasmodium falciparum 3D7

Mean predicted aligned error: 8.99 Å